Protein AF-A0A4V0HY13-F1 (afdb_monomer)

Sequence (149 aa):
MRQLTGQSCIHCKSRIPSDLDGLFCRACGSPVHNQCLKPNDVRAACKSCGASATDCQAYRQGARADAREQQHSLPPGFEPLPADDWDTVRGFKYIAYGLLLLSVGFVWVLNDPQVGAQRMVLSVVIGGAIGVGLICLGVWFMIGGFGSK

Foldseek 3Di:
DDAQAQAAAQQPRDGDHHPVQWAADPVPRGIHGPVLLDPPPQCSARPVPRHGSVSRVVVVVVVVVVVVVVVVPPPPPPDPDPPPPVVVVVVVVVVVVVVVVLVVVLVVQVPDPPCPPVNNVVCCVVSVVVVVVVVVVVVCCVVVVPPDD

Structure (mmCIF, N/CA/C/O backbone):
data_AF-A0A4V0HY13-F1
#
_entry.id   AF-A0A4V0HY13-F1
#
loop_
_atom_site.group_PDB
_atom_site.id
_atom_site.type_symbol
_atom_site.label_atom_id
_atom_site.label_alt_id
_atom_site.label_comp_id
_atom_site.label_asym_id
_atom_site.label_entity_id
_atom_site.label_seq_id
_atom_site.pdbx_PDB_ins_code
_atom_site.Cartn_x
_atom_site.Cartn_y
_atom_site.Cartn_z
_atom_site.occupancy
_atom_site.B_iso_or_equiv
_atom_site.auth_seq_id
_atom_site.auth_comp_id
_atom_site.auth_asym_id
_atom_site.auth_atom_id
_atom_site.pdbx_PDB_model_num
ATOM 1 N N . MET A 1 1 ? -4.183 -12.719 -24.393 1.00 60.75 1 MET A N 1
ATOM 2 C CA . MET A 1 1 ? -3.426 -12.009 -23.335 1.00 60.75 1 MET A CA 1
ATOM 3 C C . MET A 1 1 ? -3.271 -12.961 -22.157 1.00 60.75 1 MET A C 1
ATOM 5 O O . MET A 1 1 ? -4.241 -13.639 -21.844 1.00 60.75 1 MET A O 1
ATOM 9 N N . ARG A 1 2 ? -2.077 -13.113 -21.568 1.00 82.50 2 ARG A N 1
ATOM 10 C CA . ARG A 1 2 ? -1.890 -13.987 -20.392 1.00 82.50 2 ARG A CA 1
ATOM 11 C C . ARG A 1 2 ? -2.194 -13.194 -19.122 1.00 82.50 2 ARG A C 1
ATOM 13 O O . ARG A 1 2 ? -1.669 -12.097 -18.970 1.00 82.50 2 ARG A O 1
ATOM 20 N N . GLN A 1 3 ? -3.024 -13.745 -18.241 1.00 91.12 3 GLN A N 1
ATOM 21 C CA . GLN A 1 3 ? -3.361 -13.133 -16.956 1.00 91.12 3 GLN A CA 1
ATOM 22 C C . GLN A 1 3 ? -2.198 -13.303 -15.966 1.00 91.12 3 GLN A C 1
ATOM 24 O O . GLN A 1 3 ? -1.624 -14.393 -15.868 1.00 91.12 3 GLN A O 1
ATOM 29 N N . LEU A 1 4 ? -1.829 -12.225 -15.268 1.00 92.88 4 LEU A N 1
ATOM 30 C CA . LEU A 1 4 ? -0.729 -12.216 -14.298 1.00 92.88 4 LEU A CA 1
ATOM 31 C C . LEU A 1 4 ? -1.216 -12.630 -12.900 1.00 92.88 4 LEU A C 1
ATOM 33 O O . LEU A 1 4 ? -0.503 -13.309 -12.160 1.00 92.88 4 LEU A O 1
ATOM 37 N N . THR A 1 5 ? -2.451 -12.263 -12.566 1.00 94.38 5 THR A N 1
ATOM 38 C CA . THR A 1 5 ? -3.123 -12.627 -11.318 1.00 94.38 5 THR A CA 1
ATOM 39 C C . THR A 1 5 ? -3.118 -14.145 -11.110 1.00 94.38 5 THR A C 1
ATOM 41 O O . THR A 1 5 ? -3.500 -14.919 -11.987 1.00 94.38 5 THR A O 1
ATOM 44 N N . GLY A 1 6 ? -2.661 -14.582 -9.936 1.00 94.56 6 GLY A N 1
ATOM 45 C CA . GLY A 1 6 ? -2.575 -15.995 -9.559 1.00 94.56 6 GLY A CA 1
ATOM 46 C C . GLY A 1 6 ? -1.294 -16.714 -9.997 1.00 94.56 6 GLY A C 1
ATOM 47 O O . GLY A 1 6 ? -1.041 -17.817 -9.510 1.00 94.56 6 GLY A O 1
ATOM 48 N N . GLN A 1 7 ? -0.456 -16.099 -10.837 1.00 97.12 7 GLN A N 1
ATOM 49 C CA . GLN A 1 7 ? 0.852 -16.646 -11.213 1.00 97.12 7 GLN A CA 1
ATOM 50 C C . GLN A 1 7 ? 1.878 -16.486 -10.079 1.00 97.12 7 GLN A C 1
ATOM 52 O O . GLN A 1 7 ? 1.805 -15.544 -9.288 1.00 97.12 7 GLN A O 1
ATOM 57 N N . SER A 1 8 ? 2.864 -17.384 -10.002 1.00 97.69 8 SER A N 1
ATOM 58 C CA . SER A 1 8 ? 3.920 -17.331 -8.979 1.00 97.69 8 SER A CA 1
ATOM 59 C C . SER A 1 8 ? 5.148 -16.570 -9.465 1.00 97.69 8 SER A C 1
ATOM 61 O O . SER A 1 8 ? 5.748 -16.928 -10.475 1.00 97.69 8 SER A O 1
ATOM 63 N N . CYS A 1 9 ? 5.574 -15.561 -8.709 1.00 95.44 9 CYS A N 1
ATOM 64 C CA . CYS A 1 9 ? 6.765 -14.779 -9.018 1.00 95.44 9 CYS A CA 1
ATOM 65 C C . CYS A 1 9 ? 8.022 -15.656 -9.051 1.00 95.44 9 CYS A C 1
ATOM 67 O O . CYS A 1 9 ? 8.314 -16.395 -8.109 1.00 95.44 9 CYS A O 1
ATOM 69 N N . ILE A 1 10 ? 8.828 -15.538 -10.108 1.00 94.50 10 ILE A N 1
ATOM 70 C CA . ILE A 1 10 ? 10.029 -16.372 -10.267 1.00 94.50 10 ILE A CA 1
ATOM 71 C C . ILE A 1 10 ? 11.096 -16.108 -9.188 1.00 94.50 10 ILE A C 1
ATOM 73 O O . ILE A 1 10 ? 11.887 -17.004 -8.883 1.00 94.50 10 ILE A O 1
ATOM 77 N N . HIS A 1 11 ? 11.103 -14.914 -8.582 1.00 91.69 11 HIS A N 1
ATOM 78 C CA . HIS A 1 11 ? 12.101 -14.505 -7.590 1.00 91.69 11 HIS A CA 1
ATOM 79 C C . HIS A 1 11 ? 11.787 -15.001 -6.179 1.00 91.69 11 HIS A C 1
ATOM 81 O O . HIS A 1 11 ? 12.656 -15.636 -5.577 1.00 91.69 11 HIS A O 1
ATOM 87 N N . CYS A 1 12 ? 10.579 -14.723 -5.676 1.00 93.88 12 CYS A N 1
ATOM 88 C CA . CYS A 1 12 ? 10.159 -15.037 -4.305 1.00 93.88 12 CYS A CA 1
ATOM 89 C C . CYS A 1 12 ? 9.252 -16.272 -4.196 1.00 93.88 12 CYS A C 1
ATOM 91 O O . CYS A 1 12 ? 8.964 -16.706 -3.090 1.00 93.88 12 CYS A O 1
ATOM 93 N N . LYS A 1 13 ? 8.798 -16.835 -5.325 1.00 95.88 13 LYS A N 1
ATOM 94 C CA . LYS A 1 13 ? 7.879 -17.987 -5.420 1.00 95.88 13 LYS A CA 1
ATOM 95 C C . LYS A 1 13 ? 6.470 -17.770 -4.852 1.00 95.88 13 LYS A C 1
ATOM 97 O O . LYS A 1 13 ? 5.629 -18.652 -5.005 1.00 95.88 13 LYS A O 1
ATOM 102 N N . SER A 1 14 ? 6.171 -16.597 -4.300 1.00 97.31 14 SER A N 1
ATOM 103 C CA . SER A 1 14 ? 4.822 -16.222 -3.865 1.00 97.31 14 SER A CA 1
ATOM 104 C C . SER A 1 14 ? 3.907 -15.884 -5.045 1.00 97.31 14 SER A C 1
ATOM 106 O O . SER A 1 14 ? 4.369 -15.417 -6.092 1.00 97.31 14 SER A O 1
ATOM 108 N N . ARG A 1 15 ? 2.594 -16.082 -4.870 1.00 97.56 15 ARG A N 1
ATOM 109 C CA . ARG A 1 15 ? 1.579 -15.694 -5.863 1.00 97.56 15 ARG A CA 1
ATOM 110 C C . ARG A 1 15 ? 1.475 -14.174 -6.009 1.00 97.56 15 ARG A C 1
ATOM 112 O O . ARG A 1 15 ? 1.679 -13.427 -5.052 1.00 97.56 15 ARG A O 1
ATOM 119 N N . ILE A 1 16 ? 1.141 -13.727 -7.214 1.00 96.94 16 ILE A N 1
ATOM 120 C CA . ILE A 1 16 ? 0.847 -12.331 -7.535 1.00 96.94 16 ILE A CA 1
ATOM 121 C C . ILE A 1 16 ? -0.661 -12.105 -7.326 1.00 96.94 16 ILE A C 1
ATOM 123 O O . ILE A 1 16 ? -1.460 -12.735 -8.025 1.00 96.94 16 ILE A O 1
ATOM 127 N N . PRO A 1 17 ? -1.063 -11.267 -6.352 1.00 93.25 17 PRO A N 1
ATOM 128 C CA . PRO A 1 17 ? -2.470 -11.118 -5.982 1.00 93.25 17 PRO A CA 1
ATOM 129 C C . PRO A 1 17 ? -3.259 -10.244 -6.963 1.00 93.25 17 PRO A C 1
ATOM 131 O O . PRO A 1 17 ? -4.472 -10.401 -7.052 1.00 93.25 17 PRO A O 1
ATOM 134 N N . SER A 1 18 ? -2.592 -9.355 -7.705 1.00 93.19 18 SER A N 1
ATOM 135 C CA . SER A 1 18 ? -3.223 -8.484 -8.695 1.00 93.19 18 SER A CA 1
ATOM 136 C C . SER A 1 18 ? -2.291 -8.185 -9.870 1.00 93.19 18 SER A C 1
ATOM 138 O O . SER A 1 18 ? -1.066 -8.206 -9.729 1.00 93.19 18 SER A O 1
ATOM 140 N N . ASP A 1 19 ? -2.862 -7.841 -11.025 1.00 88.12 19 ASP A N 1
ATOM 141 C CA . ASP A 1 19 ? -2.087 -7.428 -12.203 1.00 88.12 19 ASP A CA 1
ATOM 142 C C . ASP A 1 19 ? -1.304 -6.116 -11.9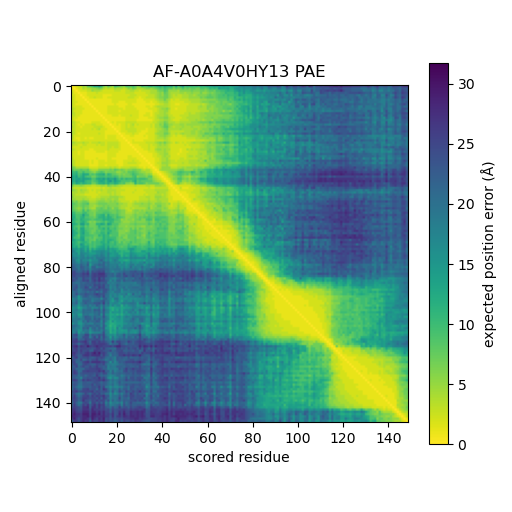68 1.00 88.12 19 ASP A C 1
ATOM 144 O O . ASP A 1 19 ? -0.335 -5.840 -12.671 1.00 88.12 19 ASP A O 1
ATOM 148 N N . LEU A 1 20 ? -1.676 -5.331 -10.946 1.00 87.56 20 LEU A N 1
ATOM 149 C CA . LEU A 1 20 ? -0.972 -4.110 -10.546 1.00 87.56 20 LEU A CA 1
ATOM 150 C C . LEU A 1 20 ? 0.307 -4.398 -9.753 1.00 87.56 20 LEU A C 1
ATOM 152 O O . LEU A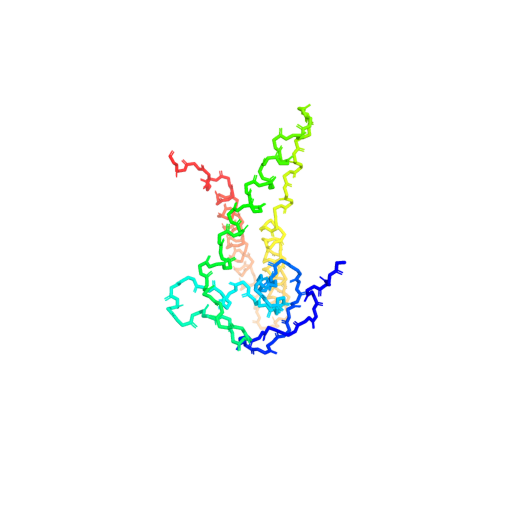 1 20 ? 1.206 -3.559 -9.735 1.00 87.56 20 LEU A O 1
ATOM 156 N N . ASP A 1 21 ? 0.415 -5.567 -9.116 1.00 90.38 21 ASP A N 1
ATOM 157 C CA . ASP A 1 21 ? 1.512 -5.914 -8.202 1.00 90.38 21 ASP A CA 1
ATOM 158 C C . ASP A 1 21 ? 2.702 -6.598 -8.883 1.00 90.38 21 ASP A C 1
ATOM 160 O O . ASP A 1 21 ? 3.744 -6.829 -8.253 1.00 90.38 21 ASP A O 1
ATOM 164 N N . GLY A 1 22 ? 2.597 -6.908 -10.173 1.00 91.25 22 GLY A N 1
ATOM 165 C CA . GLY A 1 22 ? 3.675 -7.544 -10.915 1.00 91.25 22 GLY A CA 1
ATOM 166 C C . GLY A 1 22 ? 3.691 -7.224 -12.402 1.00 91.25 22 GLY A C 1
ATOM 167 O O . GLY A 1 22 ? 2.939 -6.401 -12.910 1.00 91.25 22 GLY A O 1
ATOM 168 N N . LEU A 1 23 ? 4.589 -7.904 -13.105 1.00 91.38 23 LEU A N 1
ATOM 169 C CA . LEU A 1 23 ? 4.768 -7.821 -14.548 1.00 91.38 23 LEU A CA 1
ATOM 170 C C . LEU A 1 23 ? 5.387 -9.110 -15.092 1.00 91.38 23 LEU A C 1
ATOM 172 O O . LEU A 1 23 ? 6.008 -9.879 -14.358 1.00 91.38 23 LEU A O 1
ATOM 176 N N . PHE A 1 24 ? 5.254 -9.334 -16.396 1.00 92.19 24 PHE A N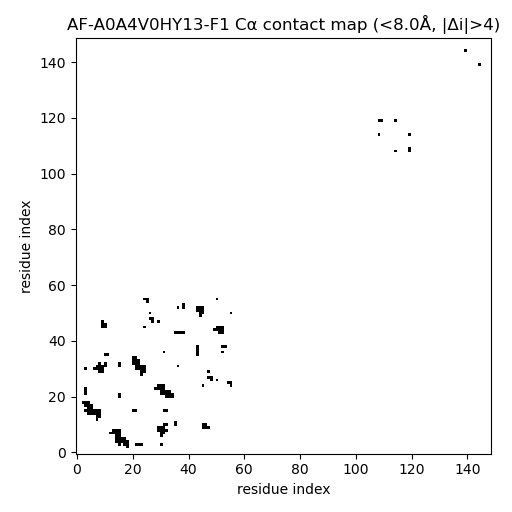 1
ATOM 177 C CA . PHE A 1 24 ? 5.987 -10.391 -17.085 1.00 92.19 24 PHE A CA 1
ATOM 178 C C . PHE A 1 24 ? 7.356 -9.876 -17.548 1.00 92.19 24 PHE A C 1
ATOM 180 O O . PHE A 1 24 ? 7.466 -8.790 -18.119 1.00 92.19 24 PHE A O 1
ATOM 187 N N . CYS A 1 25 ? 8.408 -10.665 -17.329 1.00 88.94 25 CYS A N 1
ATOM 188 C CA . CYS A 1 25 ? 9.722 -10.436 -17.917 1.00 88.94 25 CYS A CA 1
ATOM 189 C C . CYS A 1 25 ? 9.593 -10.401 -19.442 1.00 88.94 25 CYS A C 1
ATOM 191 O O . CYS A 1 25 ? 8.956 -11.267 -20.032 1.00 88.94 25 CYS A O 1
ATOM 193 N N . ARG A 1 26 ? 10.213 -9.423 -20.096 1.00 82.75 26 ARG A N 1
ATOM 194 C CA . ARG A 1 26 ? 10.039 -9.211 -21.541 1.00 82.75 26 ARG A CA 1
ATOM 195 C C . ARG A 1 26 ? 10.789 -10.222 -22.393 1.00 82.75 26 ARG A C 1
ATOM 197 O O . ARG A 1 26 ? 10.318 -10.583 -23.460 1.00 82.75 26 ARG A O 1
ATOM 204 N N . ALA A 1 27 ? 11.929 -10.690 -21.893 1.00 87.38 27 ALA A N 1
ATOM 205 C CA . ALA A 1 27 ? 12.761 -11.648 -22.603 1.00 87.38 27 ALA A CA 1
ATOM 206 C C . ALA A 1 27 ? 12.144 -13.056 -22.627 1.00 87.38 27 ALA A C 1
ATOM 208 O O . ALA A 1 27 ? 12.261 -13.755 -23.624 1.00 87.38 27 ALA A O 1
ATOM 209 N N . CYS A 1 28 ? 11.474 -13.477 -21.547 1.00 90.75 28 CYS A N 1
ATOM 210 C CA . CYS A 1 28 ? 10.975 -14.854 -21.421 1.00 90.75 28 CYS A CA 1
ATOM 211 C C . CYS A 1 28 ? 9.503 -14.994 -21.020 1.00 90.75 28 CYS A C 1
ATOM 213 O O . CYS A 1 28 ? 9.006 -16.109 -20.888 1.00 90.75 28 CYS A O 1
ATOM 215 N N . GLY A 1 29 ? 8.800 -13.896 -20.754 1.00 91.38 29 GLY A N 1
ATOM 216 C CA . GLY A 1 29 ? 7.405 -13.919 -20.315 1.00 91.38 29 GLY A CA 1
ATOM 217 C C . GLY A 1 29 ? 7.187 -14.462 -18.899 1.00 91.38 29 GLY A C 1
ATOM 218 O O . GLY A 1 29 ? 6.061 -14.817 -18.569 1.00 91.38 29 GLY A O 1
ATOM 219 N N . SER A 1 30 ? 8.227 -14.570 -18.062 1.00 94.50 30 SER A N 1
ATOM 220 C CA . SER A 1 30 ? 8.087 -15.090 -16.690 1.00 94.50 30 SER A CA 1
ATOM 221 C C . SER A 1 30 ? 7.516 -14.033 -15.729 1.00 94.50 30 SER A C 1
ATOM 223 O O . SER A 1 30 ? 7.982 -12.897 -15.758 1.00 94.50 30 SER A O 1
ATOM 225 N N . PRO A 1 31 ? 6.552 -14.368 -14.856 1.00 94.56 31 PRO A N 1
ATOM 226 C CA . PRO A 1 31 ? 5.921 -13.427 -13.922 1.00 94.56 31 PRO A CA 1
ATOM 227 C C . PRO A 1 31 ? 6.861 -13.010 -12.773 1.00 94.56 31 PRO A C 1
ATOM 229 O O . PRO A 1 31 ? 7.571 -13.839 -12.194 1.00 94.56 31 PRO A O 1
ATOM 232 N N . VAL A 1 32 ? 6.853 -11.722 -12.412 1.00 93.19 32 VAL A N 1
ATOM 233 C CA . VAL A 1 32 ? 7.703 -11.117 -11.369 1.00 93.19 32 VAL A CA 1
ATOM 234 C C . VAL A 1 32 ? 6.927 -10.046 -10.596 1.00 93.19 32 VAL A C 1
ATOM 236 O O . VAL A 1 32 ? 6.235 -9.236 -11.204 1.00 93.19 32 VAL A O 1
ATOM 239 N N . HIS A 1 33 ? 7.061 -9.985 -9.265 1.00 93.50 33 HIS A N 1
ATOM 240 C CA . HIS A 1 33 ? 6.516 -8.866 -8.480 1.00 93.50 33 HIS A CA 1
ATOM 241 C C . HIS A 1 33 ? 7.275 -7.568 -8.744 1.00 93.50 33 HIS A C 1
ATOM 243 O O . HIS A 1 33 ? 8.503 -7.548 -8.834 1.00 93.50 33 HIS A O 1
ATOM 249 N N . ASN A 1 34 ? 6.555 -6.452 -8.699 1.00 88.75 34 ASN A N 1
ATOM 250 C CA . ASN A 1 34 ? 7.118 -5.108 -8.792 1.00 88.75 34 ASN A CA 1
ATOM 251 C C . ASN A 1 34 ? 8.192 -4.846 -7.730 1.00 88.75 34 ASN A C 1
ATOM 253 O O . ASN A 1 34 ? 9.196 -4.196 -8.012 1.00 88.75 34 ASN A O 1
ATOM 257 N N . GLN A 1 35 ? 7.981 -5.370 -6.521 1.00 89.19 35 GLN A N 1
ATOM 258 C CA . GLN A 1 35 ? 8.897 -5.224 -5.390 1.00 89.19 35 GLN A CA 1
ATOM 259 C C . GLN A 1 35 ? 10.148 -6.100 -5.511 1.00 89.19 35 GLN A C 1
ATOM 261 O O . GLN A 1 35 ? 11.180 -5.761 -4.938 1.00 89.19 35 GLN A O 1
ATOM 266 N N . CYS A 1 36 ? 10.070 -7.209 -6.253 1.00 87.69 36 CYS A N 1
ATOM 267 C CA . CYS A 1 36 ? 11.225 -8.063 -6.532 1.00 87.69 36 CYS A CA 1
ATOM 268 C C . CYS A 1 36 ? 12.132 -7.474 -7.624 1.00 87.69 36 CYS A C 1
ATOM 270 O O . CYS A 1 36 ? 13.273 -7.899 -7.749 1.00 87.69 36 CYS A O 1
ATOM 272 N N . LEU A 1 37 ? 11.642 -6.493 -8.389 1.00 81.50 37 LEU A N 1
ATOM 273 C CA . LEU A 1 37 ? 12.360 -5.820 -9.473 1.00 81.50 37 LEU A CA 1
ATOM 274 C C . LEU A 1 37 ? 12.921 -4.451 -9.028 1.00 81.50 37 LEU A C 1
ATOM 276 O O . LEU A 1 37 ? 12.760 -3.444 -9.726 1.00 81.50 37 LEU A O 1
ATOM 280 N N . LYS A 1 38 ? 13.513 -4.371 -7.829 1.00 77.44 38 LYS A N 1
ATOM 281 C CA . LYS A 1 38 ? 14.104 -3.118 -7.331 1.00 77.44 38 LYS A CA 1
ATOM 282 C C . LYS A 1 38 ? 15.427 -2.823 -8.065 1.00 77.44 38 LYS A C 1
ATOM 284 O O . LYS A 1 38 ? 16.292 -3.692 -8.087 1.00 77.44 38 LYS A O 1
ATOM 289 N N . PRO A 1 39 ? 15.613 -1.606 -8.616 1.00 63.81 39 PRO A N 1
ATOM 290 C CA . PRO A 1 39 ? 16.793 -1.241 -9.414 1.00 63.81 39 PRO A CA 1
ATOM 291 C C . PRO A 1 39 ? 18.117 -1.285 -8.646 1.00 63.81 39 PRO A C 1
ATOM 293 O O . PRO A 1 39 ? 19.162 -1.466 -9.256 1.00 63.81 39 PRO A O 1
ATOM 296 N N . ASN A 1 40 ? 18.081 -1.131 -7.321 1.00 67.12 40 ASN A N 1
ATOM 297 C CA . ASN A 1 40 ? 19.299 -1.074 -6.511 1.00 67.12 40 ASN A CA 1
ATOM 298 C C . ASN A 1 40 ? 19.911 -2.447 -6.216 1.00 67.12 40 ASN A C 1
ATOM 300 O O . ASN A 1 40 ? 20.971 -2.513 -5.599 1.00 67.12 40 ASN A O 1
ATOM 304 N N . ASP A 1 41 ? 19.265 -3.537 -6.629 1.00 72.69 41 ASP A N 1
ATOM 305 C CA . ASP A 1 41 ? 19.854 -4.860 -6.501 1.00 72.69 41 ASP A CA 1
ATOM 306 C C . ASP A 1 41 ? 20.560 -5.215 -7.814 1.00 72.69 41 ASP A C 1
ATOM 308 O O . ASP A 1 41 ? 19.931 -5.576 -8.808 1.00 72.69 41 ASP A O 1
ATOM 312 N N . VAL A 1 42 ? 21.891 -5.104 -7.822 1.00 59.94 42 VAL A N 1
ATOM 313 C CA . VAL A 1 42 ? 22.759 -5.421 -8.976 1.00 59.94 42 VAL A CA 1
ATOM 314 C C . VAL A 1 42 ? 22.577 -6.882 -9.431 1.00 59.94 42 VAL A C 1
ATOM 316 O O . VAL A 1 42 ? 22.942 -7.251 -10.544 1.00 59.94 42 VAL A O 1
ATOM 319 N N . ARG A 1 43 ? 21.950 -7.726 -8.598 1.00 65.50 43 ARG A N 1
ATOM 320 C CA . ARG A 1 43 ? 21.595 -9.117 -8.909 1.00 65.50 43 ARG A CA 1
ATOM 321 C C . ARG A 1 43 ? 20.167 -9.304 -9.426 1.00 65.50 43 ARG A C 1
ATOM 323 O O . ARG A 1 43 ? 19.736 -10.446 -9.581 1.00 65.50 43 ARG A O 1
ATOM 330 N N . ALA A 1 44 ? 19.425 -8.239 -9.724 1.00 71.69 44 ALA A N 1
ATOM 331 C CA . ALA A 1 44 ? 18.049 -8.310 -10.225 1.00 71.69 44 ALA A CA 1
ATOM 332 C C . ALA A 1 44 ? 17.948 -8.767 -11.700 1.00 71.69 44 ALA A C 1
ATOM 334 O O . ALA A 1 44 ? 17.135 -8.261 -12.469 1.00 71.69 44 ALA A O 1
ATOM 335 N N . ALA A 1 45 ? 18.757 -9.742 -12.115 1.00 84.12 45 ALA A N 1
ATOM 336 C CA . ALA A 1 45 ? 18.570 -10.432 -13.382 1.00 84.12 45 ALA A CA 1
ATOM 337 C C . ALA A 1 45 ? 17.403 -11.426 -13.275 1.00 84.12 45 ALA A C 1
ATOM 339 O O . ALA A 1 45 ? 17.175 -12.040 -12.227 1.00 84.12 45 ALA A O 1
ATOM 340 N N . CYS A 1 46 ? 16.660 -11.619 -14.362 1.00 87.00 46 CYS A N 1
ATOM 341 C CA . CYS A 1 46 ? 15.581 -12.596 -14.398 1.00 87.00 46 CYS A CA 1
ATOM 342 C C . CYS A 1 46 ? 16.134 -14.005 -14.131 1.00 87.00 46 CYS A C 1
ATOM 344 O O . CYS A 1 46 ? 16.932 -14.514 -14.911 1.00 87.00 46 CYS A O 1
ATOM 346 N N . LYS A 1 47 ? 15.655 -14.687 -13.082 1.00 88.38 47 LYS A N 1
ATOM 347 C CA . LYS A 1 47 ? 16.104 -16.058 -12.754 1.00 88.38 47 LYS A CA 1
ATOM 348 C C . LYS A 1 47 ? 15.779 -17.109 -13.826 1.00 88.38 47 LYS A C 1
ATOM 350 O O . LYS A 1 47 ? 16.309 -18.208 -13.760 1.00 88.38 47 LYS A O 1
ATOM 355 N N . SER A 1 48 ? 14.877 -16.796 -14.756 1.00 91.56 48 SER A N 1
ATOM 356 C CA . SER A 1 48 ? 14.464 -17.709 -15.829 1.00 91.56 48 SER A CA 1
ATOM 357 C C . SER A 1 48 ? 15.365 -17.591 -17.062 1.00 91.56 48 SER A C 1
ATOM 359 O O . SER A 1 48 ? 15.799 -18.599 -17.605 1.00 91.56 48 SER A O 1
ATOM 361 N N . CYS A 1 49 ? 15.682 -16.362 -17.489 1.00 89.44 49 CYS A N 1
ATOM 362 C CA . CYS A 1 49 ? 16.384 -16.111 -18.754 1.00 89.44 49 CYS A CA 1
ATOM 363 C C . CYS A 1 49 ? 17.670 -15.282 -18.638 1.00 89.44 49 CYS A C 1
ATOM 365 O O . CYS A 1 49 ? 18.291 -14.993 -19.652 1.00 89.44 49 CYS A O 1
ATOM 367 N N . GLY A 1 50 ? 18.040 -14.832 -17.438 1.00 89.56 50 GLY A N 1
ATOM 368 C CA . GLY A 1 50 ? 19.251 -14.044 -17.190 1.00 89.56 50 GLY A CA 1
ATOM 369 C C . GLY A 1 50 ? 19.206 -12.584 -17.655 1.00 89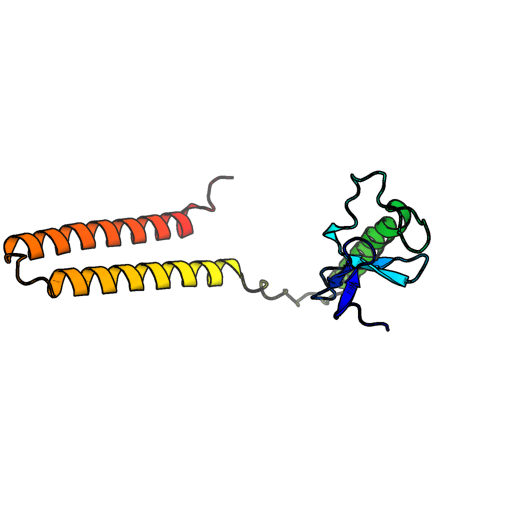.56 50 GLY A C 1
ATOM 370 O O . GLY A 1 50 ? 20.176 -11.865 -17.442 1.00 89.56 50 GLY A O 1
ATOM 371 N N . ALA A 1 51 ? 18.102 -12.121 -18.255 1.00 87.88 51 ALA A N 1
ATOM 372 C CA . ALA A 1 51 ? 17.977 -10.739 -18.726 1.00 87.88 51 ALA A CA 1
ATOM 373 C C . ALA A 1 51 ? 18.106 -9.733 -17.572 1.00 87.88 51 ALA A C 1
ATOM 375 O O . ALA A 1 51 ? 17.611 -9.984 -16.468 1.00 87.88 51 ALA A O 1
ATOM 376 N N . SER A 1 52 ? 18.746 -8.596 -17.836 1.00 84.25 52 SER A N 1
ATOM 377 C CA . SER A 1 52 ? 19.023 -7.576 -16.827 1.00 84.25 52 SER A CA 1
ATOM 378 C C . SER A 1 52 ? 17.751 -6.851 -16.358 1.00 84.25 52 SER A C 1
ATOM 380 O O . SER A 1 52 ? 16.743 -6.776 -17.072 1.00 84.25 52 SER A O 1
ATOM 382 N N . ALA A 1 53 ? 17.786 -6.279 -15.149 1.00 76.44 53 ALA A N 1
ATOM 383 C CA . ALA A 1 53 ? 16.687 -5.454 -14.639 1.00 76.44 53 ALA A CA 1
ATOM 384 C C . ALA A 1 53 ? 16.423 -4.224 -15.521 1.00 76.44 53 ALA A C 1
ATOM 386 O O . ALA A 1 53 ? 15.270 -3.815 -15.678 1.00 76.44 53 ALA A O 1
ATOM 387 N N . THR A 1 54 ? 17.475 -3.649 -16.109 1.00 77.94 54 THR A N 1
ATOM 388 C CA . THR A 1 54 ? 17.410 -2.454 -16.959 1.00 77.94 54 THR A CA 1
ATOM 389 C C . THR A 1 54 ? 16.586 -2.698 -18.219 1.00 77.94 54 THR A C 1
ATOM 391 O O . THR A 1 54 ? 15.705 -1.892 -18.530 1.00 77.94 54 THR A O 1
ATOM 394 N N . ASP A 1 55 ? 16.748 -3.859 -18.861 1.00 75.62 55 ASP A N 1
ATOM 395 C CA . ASP A 1 55 ? 15.970 -4.232 -20.055 1.00 75.62 55 ASP A CA 1
ATOM 396 C C . ASP A 1 55 ? 14.476 -4.392 -19.734 1.00 75.62 55 ASP A C 1
ATOM 398 O O . ASP A 1 55 ? 13.596 -4.112 -20.553 1.00 75.62 55 ASP A O 1
ATOM 402 N N . CYS A 1 56 ? 14.165 -4.809 -18.504 1.00 68.06 56 CYS A N 1
ATOM 403 C CA . CYS A 1 56 ? 12.790 -4.918 -18.025 1.00 68.06 56 CYS A CA 1
ATOM 404 C C . CYS A 1 56 ? 12.195 -3.558 -17.605 1.00 68.06 56 CYS A C 1
ATOM 406 O O . CYS A 1 56 ? 10.976 -3.385 -17.675 1.00 68.06 56 CYS A O 1
ATOM 408 N N . GLN A 1 57 ? 13.014 -2.586 -17.186 1.00 70.81 57 GLN A N 1
ATOM 409 C CA . GLN A 1 57 ? 12.559 -1.275 -16.703 1.00 70.81 57 GLN A CA 1
ATOM 410 C C . GLN A 1 57 ? 12.283 -0.252 -17.806 1.00 70.81 57 GLN A C 1
ATOM 412 O O . GLN A 1 57 ? 11.332 0.518 -17.657 1.00 70.81 57 GLN A O 1
ATOM 417 N N . ALA A 1 58 ? 13.038 -0.258 -18.909 1.00 70.00 58 ALA A N 1
ATOM 418 C CA . ALA A 1 58 ? 12.855 0.695 -20.013 1.00 70.00 58 ALA A CA 1
ATOM 419 C C . ALA A 1 58 ? 11.404 0.724 -20.536 1.00 70.00 58 ALA A C 1
ATOM 421 O O . ALA A 1 58 ? 10.869 1.768 -20.899 1.00 70.00 58 ALA A O 1
ATOM 422 N N . TYR A 1 59 ? 10.698 -0.404 -20.462 1.00 67.56 59 TYR A N 1
ATOM 423 C CA . TYR A 1 59 ? 9.295 -0.450 -20.855 1.00 67.56 59 TYR A CA 1
ATOM 424 C C . TYR A 1 59 ? 8.317 0.179 -19.878 1.00 67.56 59 TYR A C 1
ATOM 426 O O . TYR A 1 59 ? 7.284 0.680 -20.302 1.00 67.56 59 TYR A O 1
ATOM 434 N N . ARG A 1 60 ? 8.602 0.173 -18.573 1.00 67.94 60 ARG A N 1
ATOM 435 C CA . ARG A 1 60 ? 7.736 0.886 -17.624 1.00 67.94 60 ARG A CA 1
ATOM 436 C C . ARG A 1 60 ? 7.699 2.370 -17.939 1.00 67.94 60 ARG A C 1
ATOM 438 O O . ARG A 1 60 ? 6.678 3.000 -17.699 1.00 67.94 60 ARG A O 1
ATOM 445 N N . GLN A 1 61 ? 8.804 2.915 -18.437 1.00 71.50 61 GLN A N 1
ATOM 446 C CA . GLN A 1 61 ? 8.856 4.304 -18.869 1.00 71.50 61 GLN A CA 1
ATOM 447 C C . GLN A 1 61 ? 8.037 4.499 -20.149 1.00 71.50 61 GLN A C 1
ATOM 449 O O . GLN A 1 61 ? 7.212 5.404 -20.169 1.00 71.50 61 GLN A O 1
ATOM 454 N N . GLY A 1 62 ? 8.164 3.597 -21.131 1.00 75.06 62 GLY A N 1
ATOM 455 C CA . GLY A 1 62 ? 7.347 3.602 -22.354 1.00 75.06 62 GLY A CA 1
ATOM 456 C C . GLY A 1 62 ? 5.844 3.479 -22.084 1.00 75.06 62 GLY A C 1
ATOM 457 O O . GLY A 1 62 ? 5.097 4.393 -22.385 1.00 75.06 62 GLY A O 1
ATOM 458 N N . ALA A 1 63 ? 5.402 2.437 -21.379 1.00 72.25 63 ALA A N 1
ATOM 459 C CA . ALA A 1 63 ? 3.985 2.234 -21.063 1.00 72.25 63 ALA A CA 1
ATOM 460 C C . ALA A 1 63 ? 3.383 3.368 -20.209 1.00 72.25 63 ALA A C 1
ATOM 462 O O . ALA A 1 63 ? 2.188 3.639 -20.286 1.00 72.25 63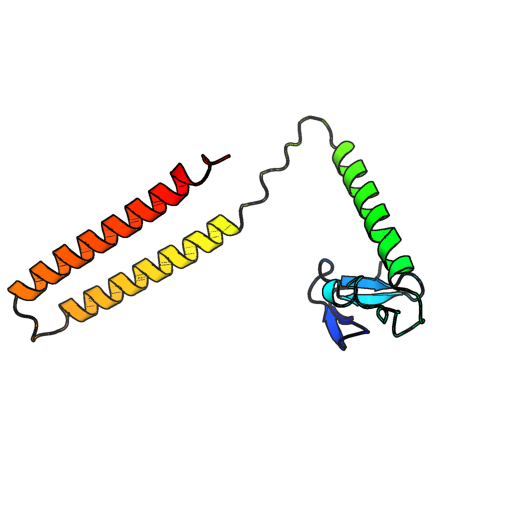 ALA A O 1
ATOM 463 N N . ARG A 1 64 ? 4.195 4.048 -19.383 1.00 74.94 64 ARG A N 1
ATOM 464 C CA . ARG A 1 64 ? 3.762 5.258 -18.663 1.00 74.94 64 ARG A CA 1
ATOM 465 C C . ARG A 1 64 ? 3.698 6.484 -19.569 1.00 74.94 64 ARG A C 1
ATOM 467 O O . ARG A 1 64 ? 2.854 7.338 -19.321 1.00 74.94 64 ARG A O 1
ATOM 474 N N . ALA A 1 65 ? 4.579 6.595 -20.560 1.00 75.62 65 ALA A N 1
ATOM 475 C CA . ALA A 1 65 ? 4.497 7.634 -21.579 1.00 75.62 65 ALA A CA 1
ATOM 476 C C . ALA A 1 65 ? 3.237 7.435 -22.435 1.00 75.62 65 ALA A C 1
ATOM 478 O O . ALA A 1 65 ? 2.444 8.363 -22.538 1.00 75.62 65 ALA A O 1
ATOM 479 N N . ASP A 1 66 ? 2.972 6.205 -22.880 1.00 76.62 66 ASP A N 1
ATOM 480 C CA . ASP A 1 66 ? 1.768 5.846 -23.638 1.00 76.62 66 ASP A CA 1
ATOM 481 C C . ASP A 1 66 ? 0.491 6.104 -22.820 1.00 76.62 66 ASP A C 1
ATOM 483 O O . ASP A 1 66 ? -0.478 6.668 -23.322 1.00 76.62 66 ASP A O 1
ATOM 487 N N . ALA A 1 67 ? 0.489 5.758 -21.525 1.00 74.88 67 ALA A N 1
ATOM 488 C CA . ALA A 1 67 ? -0.641 6.042 -20.637 1.00 74.88 67 ALA A CA 1
ATOM 489 C C . ALA A 1 67 ? -0.865 7.552 -20.429 1.00 74.88 67 ALA A C 1
ATOM 491 O O . ALA A 1 67 ? -2.007 7.994 -20.320 1.00 74.88 67 ALA A O 1
ATOM 492 N N . ARG A 1 68 ? 0.206 8.358 -20.390 1.00 77.00 68 ARG A N 1
ATOM 493 C CA . ARG A 1 68 ? 0.104 9.827 -20.332 1.00 77.00 68 ARG A CA 1
ATOM 494 C C . ARG A 1 68 ? -0.432 10.404 -21.637 1.00 77.00 68 ARG A C 1
ATOM 496 O O . ARG A 1 68 ? -1.237 11.327 -21.601 1.00 77.00 68 ARG A O 1
ATOM 503 N N . GLU A 1 69 ? -0.019 9.855 -22.770 1.00 80.25 69 GLU A N 1
ATOM 504 C CA . GLU A 1 69 ? -0.515 10.261 -24.084 1.00 80.25 69 GLU A CA 1
ATOM 505 C C . GLU A 1 69 ? -1.999 9.895 -24.263 1.00 80.25 69 GLU A C 1
ATOM 507 O O . GLU A 1 69 ? -2.794 10.699 -24.754 1.00 80.25 69 GLU A O 1
ATOM 512 N N . GLN A 1 70 ? -2.423 8.741 -23.739 1.00 75.94 70 GLN A N 1
ATOM 513 C CA . GLN A 1 70 ? -3.840 8.378 -23.642 1.00 75.94 70 GLN A CA 1
ATOM 514 C C . GLN A 1 70 ? -4.634 9.313 -22.724 1.00 75.94 70 GLN A C 1
ATOM 516 O O . GLN A 1 70 ? -5.761 9.676 -23.046 1.00 75.94 70 GLN A O 1
ATOM 521 N N . GLN A 1 71 ? -4.059 9.754 -21.603 1.00 69.25 71 GLN A N 1
ATOM 522 C CA . GLN A 1 71 ? -4.708 10.764 -20.762 1.00 69.25 71 GLN A CA 1
ATOM 523 C C . GLN A 1 71 ? -4.842 12.110 -21.479 1.00 69.25 71 GLN A C 1
ATOM 525 O O . GLN A 1 71 ? -5.822 12.816 -21.264 1.00 69.25 71 GLN A O 1
ATOM 530 N N . HIS A 1 72 ? -3.892 12.465 -22.345 1.00 71.38 72 HIS A N 1
ATOM 531 C CA . HIS A 1 72 ? -3.936 13.728 -23.078 1.00 71.38 72 HIS A CA 1
ATOM 532 C C . HIS A 1 72 ? -4.899 13.715 -24.274 1.00 71.38 72 HIS A C 1
ATOM 534 O O . HIS A 1 72 ? -5.305 14.772 -24.744 1.00 71.38 72 HIS A O 1
ATOM 540 N N . SER A 1 73 ? -5.297 12.531 -24.742 1.00 77.00 73 SER A N 1
ATOM 541 C CA . SER A 1 73 ? -6.285 12.358 -25.815 1.00 77.00 73 SER A CA 1
ATOM 542 C C . SER A 1 73 ? -7.729 12.249 -25.312 1.00 77.00 73 SER A C 1
ATOM 544 O O . SER A 1 73 ? -8.647 12.072 -26.116 1.00 77.00 73 SER A O 1
ATOM 546 N N . LEU A 1 74 ? -7.965 12.398 -24.003 1.00 73.31 74 LEU A N 1
ATOM 547 C CA . LEU A 1 74 ? -9.319 12.512 -23.468 1.00 73.31 74 LEU A CA 1
ATOM 548 C C . LEU A 1 74 ? -9.946 13.849 -23.907 1.00 73.31 74 LEU A C 1
ATOM 550 O O . LEU A 1 74 ? -9.289 14.890 -23.839 1.00 73.31 74 LEU A O 1
ATOM 554 N N . PRO A 1 75 ? -11.211 13.846 -24.361 1.00 79.12 75 PRO A N 1
ATOM 555 C CA . PRO A 1 75 ? -11.888 15.063 -24.782 1.00 79.12 75 PRO A CA 1
ATOM 556 C C . PRO A 1 75 ? -11.949 16.085 -23.631 1.00 79.12 75 PRO A C 1
ATOM 558 O O . PRO A 1 75 ? -12.177 15.702 -22.477 1.00 79.12 75 PRO A O 1
ATOM 561 N N . PRO A 1 76 ? -11.771 17.388 -23.920 1.00 77.25 76 PRO A N 1
ATOM 562 C CA . PRO A 1 76 ? -11.881 18.436 -22.912 1.00 77.25 76 PRO A CA 1
ATOM 563 C C . PRO A 1 76 ? -13.288 18.408 -22.299 1.00 77.25 76 PRO A C 1
ATOM 565 O O . PRO A 1 76 ? -14.280 18.521 -23.016 1.00 77.25 76 PRO A O 1
ATOM 568 N N . GLY A 1 77 ? -13.373 18.214 -20.980 1.00 79.38 77 GLY A N 1
ATOM 569 C CA . GLY A 1 77 ? -14.639 18.108 -20.240 1.00 79.38 77 GLY A CA 1
ATOM 570 C C . GLY A 1 77 ? -14.824 16.804 -19.461 1.00 79.38 77 GLY A C 1
ATOM 571 O O . GLY A 1 77 ? -15.754 16.707 -18.666 1.00 79.38 77 GLY A O 1
ATOM 572 N N . PHE A 1 78 ? -13.940 15.819 -19.632 1.00 74.25 78 PHE A N 1
ATOM 573 C CA . PHE A 1 78 ? -13.883 14.668 -18.732 1.00 74.25 78 PHE A CA 1
ATOM 574 C C . PHE A 1 78 ? -12.952 14.993 -17.559 1.00 74.25 78 PHE A C 1
ATOM 576 O O . PHE A 1 78 ? -11.768 14.657 -17.574 1.00 74.25 78 PHE A O 1
ATOM 583 N N . GLU A 1 79 ? -13.465 15.701 -16.553 1.00 74.81 79 GLU A N 1
ATOM 584 C CA . GLU A 1 79 ? -12.760 15.785 -15.275 1.00 74.81 79 GLU A CA 1
ATOM 585 C C . GLU A 1 79 ? -12.781 14.387 -14.645 1.00 74.81 79 GLU A C 1
ATOM 587 O O . GLU A 1 79 ? -13.865 13.832 -14.429 1.00 74.81 79 GLU A O 1
ATOM 592 N N . PRO A 1 80 ? -11.618 13.759 -14.389 1.00 68.62 80 PRO A N 1
ATOM 593 C CA . PRO A 1 80 ? -11.602 12.538 -13.610 1.00 68.62 80 PRO A CA 1
ATOM 594 C C . PRO A 1 80 ? -12.223 12.874 -12.256 1.00 68.62 80 PRO A C 1
ATOM 596 O O . PRO A 1 80 ? -11.691 13.709 -11.523 1.00 68.62 80 PRO A O 1
ATOM 599 N N . LEU A 1 81 ? -13.362 12.241 -11.951 1.00 69.25 81 LEU A N 1
ATOM 600 C CA . LEU A 1 81 ? -13.932 12.247 -10.607 1.00 69.25 81 LEU A CA 1
ATOM 601 C C . LEU A 1 81 ? -12.774 11.993 -9.633 1.00 69.25 81 LEU A C 1
ATOM 603 O O . LEU A 1 81 ? -12.012 11.047 -9.876 1.00 69.25 81 LEU A O 1
ATOM 607 N N . PRO A 1 82 ? -12.579 12.856 -8.616 1.00 70.31 82 PRO A N 1
ATOM 608 C CA . PRO A 1 82 ? -11.476 12.715 -7.680 1.00 70.31 82 PRO A CA 1
ATOM 609 C C . PRO A 1 82 ? -11.517 11.284 -7.174 1.00 70.31 82 PRO A C 1
ATOM 611 O O . PRO A 1 82 ? -12.534 10.857 -6.636 1.00 70.31 82 PRO A O 1
ATOM 614 N N . ALA A 1 83 ? -10.465 10.522 -7.485 1.00 63.03 83 ALA A N 1
ATOM 615 C CA . ALA A 1 83 ? -10.392 9.115 -7.141 1.00 63.03 83 ALA A CA 1
ATOM 616 C C . ALA A 1 83 ? -10.660 9.022 -5.643 1.00 63.03 83 ALA A C 1
ATOM 618 O O . ALA A 1 83 ? -9.858 9.550 -4.873 1.00 63.03 83 ALA A O 1
ATOM 619 N N . ASP A 1 84 ? -11.824 8.457 -5.297 1.00 57.28 84 ASP A N 1
ATOM 620 C CA . ASP A 1 84 ? -12.384 8.436 -3.952 1.00 57.28 84 ASP A CA 1
ATOM 621 C C . ASP A 1 84 ? -11.267 8.280 -2.934 1.00 57.28 84 ASP A C 1
ATOM 623 O O . ASP A 1 84 ? -10.504 7.311 -2.965 1.00 57.28 84 ASP A O 1
ATOM 627 N N . ASP A 1 85 ? -11.131 9.300 -2.099 1.00 61.75 85 ASP A N 1
ATOM 628 C CA . ASP A 1 85 ? -10.030 9.478 -1.178 1.00 61.75 85 ASP A CA 1
ATOM 629 C C . ASP A 1 85 ? -10.094 8.369 -0.120 1.00 61.75 85 ASP A C 1
ATOM 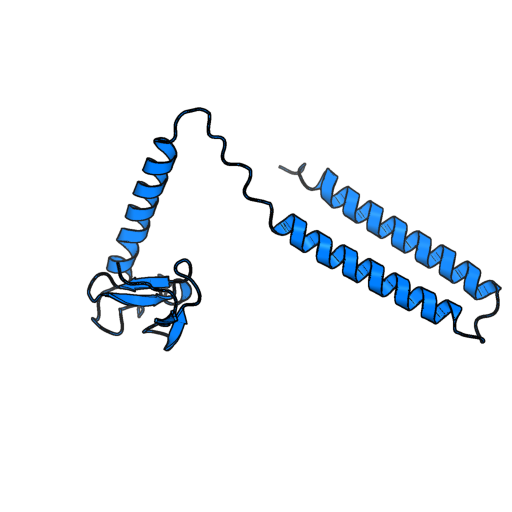631 O O . ASP A 1 85 ? -10.770 8.468 0.907 1.00 61.75 85 ASP A O 1
ATOM 635 N N . TRP A 1 86 ? -9.444 7.240 -0.415 1.00 61.91 86 TRP A N 1
ATOM 636 C CA . TRP A 1 86 ? -9.396 6.043 0.429 1.00 61.91 86 TRP A CA 1
ATOM 637 C C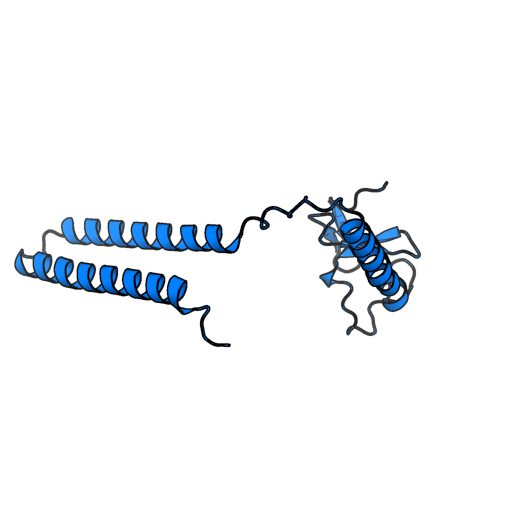 . TRP A 1 86 ? -8.888 6.353 1.846 1.00 61.91 86 TRP A C 1
ATOM 639 O O . TRP A 1 86 ? -9.167 5.599 2.786 1.00 61.91 86 TRP A O 1
ATOM 649 N N . ASP A 1 87 ? -8.193 7.477 2.020 1.00 63.88 87 ASP A N 1
ATOM 650 C CA . ASP A 1 87 ? -7.764 7.990 3.316 1.00 63.88 87 ASP A CA 1
ATOM 651 C C . ASP A 1 87 ? -8.938 8.508 4.165 1.00 63.88 87 ASP A C 1
ATOM 653 O O . ASP A 1 87 ? -8.946 8.303 5.384 1.00 63.88 87 ASP A O 1
ATOM 657 N N . THR A 1 88 ? -10.007 9.019 3.547 1.00 66.06 88 THR A N 1
ATOM 658 C CA . THR A 1 88 ? -11.232 9.430 4.253 1.00 66.06 88 THR A CA 1
ATOM 659 C C . THR A 1 88 ? -11.940 8.216 4.866 1.00 66.06 88 THR A C 1
ATOM 661 O O . THR A 1 88 ? -12.311 8.218 6.043 1.00 66.06 88 THR A O 1
ATOM 664 N N . VAL A 1 89 ? -12.051 7.112 4.117 1.00 70.75 89 VAL A N 1
ATOM 665 C CA . VAL A 1 89 ? -12.671 5.860 4.600 1.00 70.75 89 VAL A CA 1
ATOM 666 C C . VAL A 1 89 ? -11.861 5.239 5.740 1.00 70.75 89 VAL A C 1
ATOM 668 O O . VAL A 1 89 ? -12.417 4.684 6.695 1.00 70.75 89 VAL A O 1
ATOM 671 N N . ARG A 1 90 ? -10.530 5.342 5.671 1.00 76.06 90 ARG A N 1
ATOM 672 C CA . ARG A 1 90 ? -9.645 4.858 6.732 1.00 76.06 90 ARG A CA 1
ATOM 673 C C . ARG A 1 90 ? -9.800 5.698 8.006 1.00 76.06 90 ARG A C 1
ATOM 675 O O . ARG A 1 90 ? -9.852 5.116 9.089 1.00 76.06 90 ARG A O 1
ATOM 682 N N . GLY A 1 91 ? -9.978 7.015 7.883 1.00 77.06 91 GLY A N 1
ATOM 683 C CA . GLY A 1 91 ? -10.297 7.912 8.999 1.00 77.06 91 GLY A CA 1
ATOM 684 C C . GLY A 1 91 ? -11.595 7.536 9.725 1.00 77.06 91 GLY A C 1
ATOM 685 O O . GLY A 1 91 ? -11.603 7.410 10.952 1.00 77.06 91 GLY A O 1
ATOM 686 N N . PHE A 1 92 ? -12.667 7.243 8.981 1.00 79.88 92 PHE A N 1
ATOM 687 C CA . PHE A 1 92 ? -13.960 6.854 9.563 1.00 79.88 92 PHE A CA 1
ATOM 688 C C . PHE A 1 92 ? -13.883 5.603 10.446 1.00 79.88 92 PHE A C 1
ATOM 690 O O . PHE A 1 92 ? -14.526 5.548 11.496 1.00 79.88 92 PHE A O 1
ATOM 697 N N . LYS A 1 93 ? -13.065 4.612 10.072 1.00 81.69 93 LYS A N 1
ATOM 698 C CA . LYS A 1 93 ? -12.884 3.394 10.876 1.00 81.69 93 LYS A CA 1
ATOM 699 C C . LYS A 1 93 ? -12.308 3.689 12.260 1.00 81.69 93 LYS A C 1
ATOM 701 O O . LYS A 1 93 ? -12.790 3.134 13.244 1.00 81.69 93 LYS A O 1
ATOM 706 N N . TYR A 1 94 ? -11.305 4.559 12.354 1.00 81.88 94 TYR A N 1
ATOM 707 C CA . TYR A 1 94 ? -10.693 4.898 13.642 1.00 81.88 94 TYR A CA 1
ATOM 708 C C . TYR A 1 94 ? -11.637 5.695 14.540 1.00 81.88 94 TYR A C 1
ATOM 710 O O . TYR A 1 94 ? -11.708 5.419 15.737 1.00 81.88 94 TYR A O 1
ATOM 718 N N . ILE A 1 95 ? -12.411 6.618 13.962 1.00 83.44 95 ILE A N 1
ATOM 719 C CA . ILE A 1 95 ? -13.438 7.367 14.697 1.00 83.44 95 ILE A CA 1
ATOM 720 C C . ILE A 1 95 ? -14.493 6.405 15.262 1.00 83.44 95 ILE A C 1
ATOM 722 O O . ILE A 1 95 ? -14.818 6.476 16.448 1.00 83.44 95 ILE A O 1
ATOM 726 N N . ALA A 1 96 ? -14.973 5.455 14.452 1.00 84.38 96 ALA A N 1
ATOM 727 C CA . ALA A 1 96 ? -15.950 4.460 14.890 1.00 84.38 96 ALA A CA 1
ATOM 728 C C . ALA A 1 96 ? -15.420 3.574 16.033 1.00 84.38 96 ALA A C 1
ATOM 730 O O . ALA A 1 96 ? -16.120 3.372 17.025 1.00 84.38 96 ALA A O 1
ATOM 731 N N . TYR A 1 97 ? -14.173 3.091 15.946 1.00 86.25 97 TYR A N 1
ATOM 732 C CA . TYR A 1 97 ? -13.557 2.314 17.029 1.00 86.25 97 TYR A CA 1
ATOM 733 C C . TYR A 1 97 ? -13.361 3.131 18.312 1.00 86.25 97 TYR A C 1
ATOM 735 O O . TYR A 1 97 ? -13.598 2.612 19.402 1.00 86.25 97 TYR A O 1
ATOM 743 N N . GLY A 1 98 ? -12.974 4.405 18.197 1.00 84.81 98 GLY A N 1
ATOM 744 C CA . GLY A 1 98 ? -12.835 5.303 19.345 1.00 84.81 98 GLY A CA 1
ATOM 745 C C . GLY A 1 98 ? -14.156 5.514 20.088 1.00 84.81 98 GLY A C 1
ATOM 746 O O .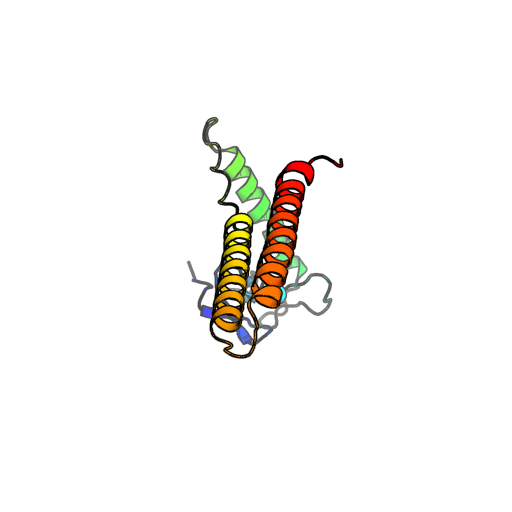 GLY A 1 98 ? -14.203 5.390 21.312 1.00 84.81 98 GLY A O 1
ATOM 747 N N . LEU A 1 99 ? -15.246 5.752 19.352 1.00 83.88 99 LEU A N 1
ATOM 748 C CA . LEU A 1 99 ? -16.590 5.886 19.925 1.00 83.88 99 LEU A CA 1
ATOM 749 C C . LEU A 1 99 ? -17.068 4.591 20.591 1.00 83.88 99 LEU A C 1
ATOM 751 O O . LEU A 1 99 ? -17.632 4.633 21.684 1.00 83.88 99 LEU A O 1
ATOM 755 N N . LEU A 1 100 ? -16.802 3.440 19.969 1.00 89.38 100 LEU A N 1
ATOM 756 C CA . LEU A 1 100 ? -17.158 2.139 20.530 1.00 89.38 100 LEU A CA 1
ATOM 757 C C . LEU A 1 100 ? -16.445 1.893 21.869 1.00 89.38 100 LEU A C 1
ATOM 759 O O . LEU A 1 100 ? -17.100 1.546 22.851 1.00 89.38 100 LEU A O 1
ATOM 763 N N . LEU A 1 101 ? -15.137 2.150 21.955 1.00 85.56 101 LEU A N 1
ATOM 764 C CA . LEU A 1 101 ? -14.376 2.006 23.202 1.00 85.56 101 LEU A CA 1
ATOM 765 C C . LEU A 1 101 ? -14.862 2.956 24.304 1.00 85.56 101 LEU A C 1
ATOM 767 O O . LEU A 1 101 ? -15.014 2.529 25.449 1.00 85.56 101 LEU A O 1
ATOM 771 N N . LEU A 1 102 ? -15.160 4.213 23.959 1.00 84.19 102 LEU A N 1
ATOM 772 C CA . LEU A 1 102 ? -15.751 5.174 24.895 1.00 84.19 102 LEU A CA 1
ATOM 773 C C . LEU A 1 102 ? -17.096 4.681 25.438 1.00 84.19 102 LEU A C 1
ATOM 775 O O . LEU A 1 102 ? -17.324 4.742 26.644 1.00 84.19 102 LEU A O 1
ATOM 779 N N . SER A 1 103 ? -17.962 4.147 24.572 1.00 83.75 103 SER A N 1
ATOM 780 C CA . SER A 1 103 ? -19.270 3.629 24.986 1.00 83.75 103 SER A CA 1
ATOM 781 C C . SER A 1 103 ? -19.159 2.427 25.931 1.00 83.75 103 SER A C 1
ATOM 783 O O . SER A 1 103 ? -19.861 2.372 26.939 1.00 83.75 103 SER A O 1
ATOM 785 N N . VAL A 1 104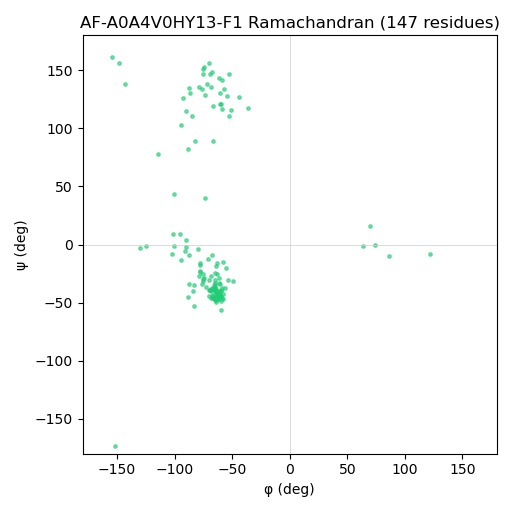 ? -18.226 1.503 25.670 1.00 87.81 104 VAL A N 1
ATOM 786 C CA . VAL A 1 104 ? -17.986 0.332 26.527 1.00 87.81 104 VAL A CA 1
ATOM 787 C C . VAL A 1 104 ? -17.433 0.757 27.885 1.00 87.81 104 VAL A C 1
ATOM 789 O O . VAL A 1 104 ? -17.927 0.298 28.914 1.00 87.81 104 VAL A O 1
ATOM 792 N N . GLY A 1 105 ? -16.450 1.664 27.904 1.00 83.19 105 GLY A N 1
ATOM 793 C CA . GLY A 1 105 ? -15.902 2.207 29.148 1.00 83.19 105 GLY A CA 1
ATOM 794 C C . GLY A 1 105 ? -16.966 2.922 29.981 1.00 83.19 105 GLY A C 1
ATOM 795 O O . GLY A 1 105 ? -17.025 2.742 31.194 1.00 83.19 105 GLY A O 1
ATOM 796 N N . PHE A 1 106 ? -17.860 3.665 29.327 1.00 81.88 106 PHE A N 1
ATOM 797 C CA . PHE A 1 106 ? -18.969 4.345 29.987 1.00 81.88 106 PHE A CA 1
ATOM 798 C C . PHE A 1 106 ? -19.957 3.366 30.632 1.00 81.88 106 PHE A C 1
ATOM 800 O O . PHE A 1 106 ? -20.283 3.512 31.807 1.00 81.88 106 PHE A O 1
ATOM 807 N N . VAL A 1 107 ? -20.384 2.327 29.906 1.00 84.50 107 VAL A N 1
ATOM 808 C CA . VAL A 1 107 ? -21.270 1.284 30.454 1.00 84.50 107 VAL A CA 1
ATOM 809 C C . VAL A 1 107 ? -20.609 0.555 31.623 1.00 84.50 107 VAL A C 1
ATOM 811 O O . VAL A 1 107 ? -21.270 0.286 32.622 1.00 84.50 107 VAL A O 1
ATOM 814 N N . TRP A 1 108 ? -19.308 0.269 31.530 1.00 84.38 108 TRP A N 1
ATOM 815 C CA . TRP A 1 108 ? -18.567 -0.386 32.607 1.00 84.38 108 TRP A CA 1
ATOM 816 C C . TRP A 1 108 ? -18.546 0.458 33.888 1.00 84.38 108 TRP A C 1
ATOM 818 O O . TRP A 1 108 ? -18.829 -0.066 34.960 1.00 84.38 108 TRP A O 1
ATOM 828 N N . VAL A 1 109 ? -18.315 1.772 33.771 1.00 78.81 109 VAL A N 1
ATOM 829 C CA . VAL A 1 109 ? -18.367 2.712 34.906 1.00 78.81 109 VAL A CA 1
ATOM 830 C C . VAL A 1 109 ? -19.775 2.818 35.496 1.00 78.81 109 VAL A C 1
ATOM 832 O O . VAL A 1 109 ? -19.919 2.880 36.714 1.00 78.81 109 VAL A O 1
ATOM 835 N N . LEU A 1 110 ? -20.817 2.824 34.660 1.00 77.31 110 LEU A N 1
ATOM 836 C CA . LEU A 1 110 ? -22.204 2.869 35.134 1.00 77.31 110 LEU A CA 1
ATOM 837 C C . LEU A 1 110 ? -22.642 1.585 35.848 1.00 77.31 110 LEU A C 1
ATOM 839 O O . LEU A 1 110 ? -23.535 1.637 36.690 1.00 77.31 110 LEU A O 1
ATOM 843 N N . ASN A 1 111 ? -22.039 0.446 35.507 1.00 81.31 111 ASN A N 1
ATOM 844 C CA . ASN A 1 111 ? -22.391 -0.855 36.067 1.00 81.31 111 ASN A CA 1
ATOM 845 C C . ASN A 1 111 ? -21.595 -1.212 37.336 1.00 81.31 111 ASN A C 1
ATOM 847 O O . ASN A 1 111 ? -21.828 -2.274 37.909 1.00 81.31 111 ASN A O 1
ATOM 851 N N . ASP A 1 112 ? -20.653 -0.370 37.774 1.00 80.94 112 ASP A N 1
ATOM 852 C CA . ASP A 1 112 ? -19.883 -0.604 38.996 1.00 80.94 112 ASP A CA 1
ATOM 853 C C . ASP A 1 112 ? -20.649 -0.079 40.234 1.00 80.94 112 ASP A C 1
ATOM 855 O O . ASP A 1 112 ? -20.785 1.136 40.423 1.00 80.94 112 ASP A O 1
ATOM 859 N N . PRO A 1 113 ? -21.149 -0.972 41.111 1.00 74.94 113 PRO A N 1
ATOM 860 C CA . PRO A 1 113 ? -21.964 -0.596 42.264 1.00 74.94 113 PRO A CA 1
ATOM 861 C C . PRO A 1 113 ? -21.173 0.116 43.374 1.00 74.94 113 PRO A C 1
ATOM 863 O O . PRO A 1 113 ? -21.785 0.667 44.289 1.00 74.94 113 PRO A O 1
ATOM 866 N N . GLN A 1 114 ? -19.834 0.118 43.336 1.00 78.25 114 GLN A N 1
ATOM 867 C CA . GLN A 1 114 ? -18.998 0.805 44.331 1.00 78.25 114 GLN A CA 1
ATOM 868 C C . GLN A 1 114 ? -18.725 2.275 43.994 1.00 78.25 114 GLN A C 1
ATOM 870 O O . GLN A 1 114 ? -18.188 3.018 44.824 1.00 78.25 114 GLN A O 1
ATOM 875 N N . VAL A 1 115 ? -19.090 2.735 42.798 1.00 70.19 115 VAL A N 1
ATOM 876 C CA . VAL A 1 115 ? -18.836 4.111 42.372 1.00 70.19 115 VAL A CA 1
ATOM 877 C C . VAL A 1 115 ? -19.936 5.014 42.931 1.00 70.19 115 VAL A C 1
ATOM 879 O O . VAL A 1 115 ? -20.965 5.251 42.308 1.00 70.19 115 VAL A O 1
ATOM 882 N N . GLY A 1 116 ? -19.722 5.532 44.144 1.00 75.19 116 GLY A N 1
ATOM 883 C CA . GLY A 1 116 ? -20.631 6.503 44.761 1.00 75.19 116 GLY A CA 1
ATOM 884 C C . GLY A 1 116 ? -20.917 7.702 43.842 1.00 75.19 116 GLY A C 1
ATOM 885 O O . GLY A 1 116 ? -20.045 8.142 43.091 1.00 75.19 116 GLY A O 1
ATOM 886 N N . ALA A 1 117 ? -22.131 8.260 43.926 1.00 69.50 117 ALA A N 1
ATOM 887 C CA . ALA A 1 117 ? -22.675 9.259 42.993 1.00 69.50 117 ALA A CA 1
ATOM 888 C C . ALA A 1 117 ? -21.747 10.459 42.684 1.00 69.50 117 ALA A C 1
ATOM 890 O O . ALA A 1 117 ? -21.740 10.961 41.561 1.00 69.50 117 ALA A O 1
ATOM 891 N N . GLN A 1 118 ? -20.903 10.888 43.632 1.00 70.31 118 GLN A N 1
ATOM 892 C CA . GLN A 1 118 ? -19.913 11.954 43.403 1.00 70.31 118 GLN A CA 1
ATOM 893 C C . GLN A 1 118 ? -18.820 11.586 42.386 1.00 70.31 118 GLN A C 1
ATOM 895 O O . GLN A 1 118 ? -18.374 12.445 41.625 1.00 70.31 118 GLN A O 1
ATOM 900 N N . ARG A 1 119 ? -18.388 10.321 42.335 1.00 69.62 119 ARG A N 1
ATOM 901 C CA . ARG A 1 119 ? -17.386 9.856 41.361 1.00 69.62 119 ARG A CA 1
ATOM 902 C C . ARG A 1 119 ? -17.980 9.713 39.961 1.00 69.62 119 ARG A C 1
ATOM 904 O O . ARG A 1 119 ? -17.274 9.940 38.981 1.00 69.62 119 ARG A O 1
ATOM 911 N N . MET A 1 120 ? -19.281 9.435 39.873 1.00 67.69 120 MET A N 1
ATOM 912 C CA . MET A 1 120 ? -20.001 9.343 38.605 1.00 67.69 120 MET A CA 1
ATOM 913 C C . MET A 1 120 ? -20.035 10.708 37.895 1.00 67.69 120 MET A C 1
ATOM 915 O O . MET A 1 120 ? -19.623 10.801 36.740 1.00 67.69 120 MET A O 1
ATOM 919 N N . VAL A 1 121 ? -20.376 11.791 38.608 1.00 76.50 121 VAL A N 1
ATOM 920 C CA . VAL A 1 121 ? -20.375 13.161 38.050 1.00 76.50 121 VAL A CA 1
ATOM 921 C C . VAL A 1 121 ? -18.982 13.576 37.569 1.00 76.50 121 VAL A C 1
ATOM 923 O O . VAL A 1 121 ? -18.839 14.087 36.459 1.00 76.50 121 VAL A O 1
ATOM 926 N N . LEU A 1 122 ? -17.940 13.306 38.361 1.00 79.94 122 LEU A N 1
ATOM 927 C CA . LEU A 1 122 ? -16.569 13.661 37.988 1.00 79.94 122 LEU A CA 1
ATOM 928 C C . LEU A 1 122 ? -16.100 12.905 36.731 1.00 79.94 122 LEU A C 1
ATOM 930 O O . LEU A 1 122 ? -15.476 13.501 35.855 1.00 79.94 122 LEU A O 1
ATOM 934 N N . SER A 1 123 ? -16.445 11.618 36.607 1.00 75.75 123 SER A N 1
ATOM 935 C CA . SER A 1 123 ? -16.090 10.807 35.434 1.00 75.75 123 SER A CA 1
ATOM 936 C C . SER A 1 123 ? -16.765 11.291 34.146 1.00 75.75 123 SER A C 1
ATOM 938 O O . SER A 1 123 ? -16.119 11.339 33.101 1.00 75.75 123 SER A O 1
ATOM 940 N N . VAL A 1 124 ? -18.025 11.734 34.227 1.00 78.62 124 VAL A N 1
ATOM 941 C CA . VAL A 1 124 ? -18.773 12.287 33.087 1.00 78.62 124 VAL A CA 1
ATOM 942 C C . VAL A 1 124 ? -18.169 13.615 32.638 1.00 78.62 124 VAL A C 1
ATOM 944 O O . VAL A 1 124 ? -17.979 13.825 31.443 1.00 78.62 124 VAL A O 1
ATOM 947 N N . VAL A 1 125 ? -17.826 14.500 33.578 1.00 80.38 125 VAL A N 1
ATOM 948 C CA . VAL A 1 125 ? -17.247 15.814 33.256 1.00 80.38 125 VAL A CA 1
ATOM 949 C C . VAL A 1 125 ? -15.863 15.665 32.624 1.00 80.38 125 VAL A C 1
ATOM 951 O O . VAL A 1 125 ? -15.594 16.278 31.593 1.00 80.38 125 VAL A O 1
ATOM 954 N N . ILE A 1 126 ? -14.999 14.817 33.193 1.00 83.12 126 ILE A N 1
ATOM 955 C CA . ILE A 1 126 ? -13.650 14.586 32.658 1.00 83.12 126 ILE A CA 1
ATOM 956 C C . ILE A 1 126 ? -13.722 13.861 31.309 1.00 83.12 126 ILE A C 1
ATOM 958 O O . ILE A 1 126 ? -13.079 14.288 30.350 1.00 83.12 126 ILE A O 1
ATOM 962 N N . GLY A 1 127 ? -14.532 12.804 31.205 1.00 81.06 127 GLY A N 1
ATOM 963 C CA . GLY A 1 127 ? -14.720 12.062 29.958 1.00 81.06 127 GLY A CA 1
ATOM 964 C C . GLY A 1 127 ? -15.295 12.937 28.843 1.00 81.06 127 GLY A C 1
ATOM 965 O O . GLY A 1 127 ? -14.799 12.906 27.717 1.00 81.06 127 GLY A O 1
ATOM 966 N N . GLY A 1 128 ? -16.277 13.781 29.169 1.00 80.31 128 GLY A N 1
ATOM 967 C CA . GLY A 1 128 ? -16.854 14.756 28.247 1.00 80.31 128 GLY A CA 1
ATOM 968 C C . GLY A 1 128 ? -15.838 15.799 27.786 1.00 80.31 128 GLY A C 1
ATOM 969 O O . GLY A 1 128 ? -15.707 16.028 26.586 1.00 80.31 128 GLY A O 1
ATOM 970 N N . ALA A 1 129 ? -15.064 16.384 28.705 1.00 81.69 129 ALA A N 1
ATOM 971 C CA . ALA A 1 129 ? -14.044 17.376 28.366 1.00 81.69 129 ALA A CA 1
ATOM 972 C C . ALA A 1 129 ? -12.945 16.800 27.455 1.00 81.69 129 ALA A C 1
ATOM 974 O O . ALA A 1 129 ? -12.559 17.441 26.476 1.00 81.69 129 ALA A O 1
ATOM 975 N N . ILE A 1 130 ? -12.481 15.575 27.729 1.00 84.12 130 ILE A N 1
ATOM 976 C CA . ILE A 1 130 ? -11.493 14.884 26.887 1.00 84.12 130 ILE A CA 1
ATOM 977 C C . ILE A 1 130 ? -12.089 14.569 25.510 1.00 84.12 130 ILE A C 1
ATOM 979 O O . ILE A 1 130 ? -11.446 14.828 24.494 1.00 84.12 130 ILE A O 1
ATOM 983 N N . GLY A 1 131 ? -13.323 14.057 25.460 1.00 84.12 131 GLY A N 1
ATOM 984 C CA . GLY A 1 131 ? -14.006 13.743 24.205 1.00 84.12 131 GLY A CA 1
ATOM 985 C C . GLY A 1 131 ? -14.183 14.971 23.311 1.00 84.12 131 GLY A C 1
ATOM 986 O O . GLY A 1 131 ? -13.799 14.943 22.143 1.00 84.12 131 GLY A O 1
ATOM 987 N N . VAL A 1 132 ? -14.685 16.076 23.871 1.00 84.88 132 VAL A N 1
ATOM 988 C CA . VAL A 1 132 ? -14.826 17.353 23.152 1.00 84.88 132 VAL A CA 1
ATOM 989 C C . VAL A 1 132 ? -13.463 17.874 22.695 1.00 84.88 132 VAL A C 1
ATOM 991 O O . VAL A 1 132 ? -13.326 18.287 21.546 1.00 84.88 132 VAL A O 1
ATOM 994 N N . GLY A 1 133 ? -12.437 17.797 23.547 1.00 83.31 133 GLY A N 1
ATOM 995 C CA . GLY A 1 133 ? -11.075 18.200 23.199 1.00 83.31 133 GLY A CA 1
ATOM 996 C C . GLY A 1 133 ? -10.519 17.440 21.993 1.00 83.31 133 GLY A C 1
ATOM 997 O O . GLY A 1 133 ? -10.008 18.062 21.065 1.00 83.31 133 GLY A O 1
ATOM 998 N N . LEU A 1 134 ? -10.674 16.112 21.959 1.00 84.56 134 LEU A N 1
ATOM 999 C CA . LEU A 1 134 ? -10.214 15.274 20.845 1.00 84.56 134 LEU A CA 1
ATOM 1000 C C . LEU A 1 134 ? -10.976 15.553 19.545 1.00 84.56 134 LEU A C 1
ATOM 1002 O O . LEU A 1 134 ? -10.362 15.582 18.479 1.00 84.56 134 LEU A O 1
ATOM 1006 N N . ILE A 1 135 ? -12.286 15.803 19.624 1.00 84.19 135 ILE A N 1
ATOM 1007 C CA . ILE A 1 135 ? -13.094 16.186 18.459 1.00 84.19 135 ILE A CA 1
ATOM 1008 C C . ILE A 1 135 ? -12.614 17.532 17.910 1.00 84.19 135 ILE A C 1
ATOM 1010 O O . ILE A 1 135 ? -12.334 17.634 16.717 1.00 84.19 135 ILE A O 1
ATOM 1014 N N . CYS A 1 136 ? -12.452 18.544 18.765 1.00 82.62 136 CYS A N 1
ATOM 1015 C CA . CYS A 1 136 ? -11.956 19.857 18.353 1.00 82.62 136 CYS A CA 1
ATOM 1016 C C . CYS A 1 136 ? -10.556 19.776 17.731 1.00 82.62 136 CYS A C 1
ATOM 1018 O O . CYS A 1 136 ? -10.298 20.440 16.732 1.00 82.62 136 CYS A O 1
ATOM 1020 N N . LEU A 1 137 ? -9.668 18.939 18.274 1.00 84.19 137 LEU A N 1
ATOM 1021 C CA . LEU A 1 137 ? -8.308 18.754 17.762 1.00 84.19 137 LEU A CA 1
ATOM 1022 C C . LEU A 1 137 ? -8.307 18.028 16.407 1.00 84.19 137 LEU A C 1
ATOM 1024 O O . LEU A 1 137 ? -7.580 18.423 15.499 1.00 84.19 137 LEU A O 1
ATOM 1028 N N . GLY A 1 138 ? -9.175 17.027 16.232 1.00 83.12 138 GLY A N 1
ATOM 1029 C CA . GLY A 1 138 ? -9.388 16.363 14.944 1.00 83.12 138 GLY A CA 1
ATOM 1030 C C . GLY A 1 138 ? -9.951 17.307 13.878 1.00 83.12 138 GLY A C 1
ATOM 1031 O O . GLY A 1 138 ? -9.445 17.341 12.758 1.00 83.12 138 GLY A O 1
ATOM 1032 N N . VAL A 1 139 ? -10.945 18.127 14.236 1.00 82.88 139 VAL A N 1
ATOM 1033 C CA . VAL A 1 139 ? -11.520 19.151 13.347 1.00 82.88 139 VAL A CA 1
ATOM 1034 C C . VAL A 1 139 ? -10.480 20.215 12.996 1.00 82.88 139 VAL A C 1
ATOM 1036 O O . VAL A 1 139 ? -10.342 20.567 11.827 1.00 82.88 139 VAL A O 1
ATOM 1039 N N . TRP A 1 140 ? -9.693 20.681 13.968 1.00 82.50 140 TRP A N 1
ATOM 1040 C CA . TRP A 1 140 ? -8.586 21.609 13.728 1.00 82.50 140 TRP A CA 1
ATOM 1041 C C . TRP A 1 140 ? -7.568 21.027 12.748 1.00 82.50 140 TRP A C 1
ATOM 1043 O O . TRP A 1 140 ? -7.116 21.724 11.846 1.00 82.50 140 TRP A O 1
ATOM 1053 N N . PHE A 1 141 ? -7.220 19.748 12.888 1.00 80.06 141 PHE A N 1
ATOM 1054 C CA . PHE A 1 141 ? -6.275 19.092 11.988 1.00 80.06 141 PHE A CA 1
ATOM 1055 C C . PHE A 1 141 ? -6.840 18.946 10.567 1.00 80.06 141 PHE A C 1
ATOM 1057 O O . PHE A 1 141 ? -6.113 19.164 9.601 1.00 80.06 141 PHE A O 1
ATOM 1064 N N . MET A 1 142 ? -8.140 18.657 10.430 1.00 77.44 142 MET A N 1
ATOM 1065 C CA . MET A 1 142 ? -8.804 18.606 9.122 1.00 77.44 142 MET A CA 1
ATOM 1066 C C . MET A 1 142 ? -8.909 19.980 8.447 1.00 77.44 142 MET A C 1
ATOM 1068 O O . MET A 1 142 ? -8.695 20.076 7.243 1.00 77.44 142 MET A O 1
ATOM 1072 N N . ILE A 1 143 ? -9.226 21.040 9.199 1.00 80.00 143 ILE A N 1
ATOM 1073 C CA . ILE A 1 143 ? -9.442 22.385 8.637 1.00 80.00 143 ILE A CA 1
ATOM 1074 C C . ILE A 1 143 ? -8.114 23.138 8.445 1.00 80.00 143 ILE A C 1
ATOM 1076 O O . ILE A 1 143 ? -7.925 23.824 7.445 1.00 80.00 143 ILE A O 1
ATOM 1080 N N . GLY A 1 144 ? -7.180 23.020 9.391 1.00 63.84 144 GLY A N 1
ATOM 1081 C CA . GLY A 1 144 ? -5.929 23.785 9.430 1.00 63.84 144 GLY A CA 1
ATOM 1082 C C . GLY A 1 144 ? -4.717 23.094 8.796 1.00 63.84 144 GLY A C 1
ATOM 1083 O O . GLY A 1 144 ? -3.711 23.752 8.536 1.00 63.84 144 GLY A O 1
ATOM 1084 N N . GLY A 1 145 ? -4.791 21.789 8.512 1.00 52.81 145 GLY A N 1
ATOM 1085 C CA . GLY A 1 145 ? -3.668 20.997 7.989 1.00 52.81 145 GLY A CA 1
ATOM 1086 C C . GLY A 1 145 ? -3.213 21.343 6.564 1.00 52.81 145 GLY A C 1
ATOM 1087 O O . GLY A 1 145 ? -2.164 20.870 6.135 1.00 52.81 145 GLY A O 1
ATOM 1088 N N . PHE A 1 146 ? -3.951 22.186 5.836 1.00 56.19 146 PHE A N 1
ATOM 1089 C CA . PHE A 1 146 ? -3.632 22.553 4.449 1.00 56.19 146 PHE A CA 1
ATOM 1090 C C . PHE A 1 146 ? -2.941 23.917 4.280 1.00 56.19 146 PHE A C 1
ATOM 1092 O O . PHE A 1 146 ? -2.589 24.279 3.160 1.00 56.19 146 PHE A O 1
ATOM 1099 N N . GLY A 1 147 ? -2.710 24.668 5.363 1.00 52.41 147 GLY A N 1
ATOM 1100 C CA . GLY A 1 147 ? -2.295 26.076 5.287 1.00 52.41 147 GLY A CA 1
ATOM 1101 C C . GLY A 1 147 ? -0.813 26.397 5.506 1.00 52.41 147 GLY A C 1
ATOM 1102 O O . GLY A 1 147 ? -0.496 27.572 5.647 1.00 52.41 147 GLY A O 1
ATOM 1103 N N . SER A 1 148 ? 0.091 25.414 5.579 1.00 53.75 148 SER A N 1
ATOM 1104 C CA . SER A 1 148 ? 1.533 25.680 5.748 1.00 53.75 148 SER A CA 1
ATOM 1105 C C . SER A 1 148 ? 2.315 25.225 4.516 1.00 53.75 148 SER A C 1
ATOM 1107 O O . SER A 1 148 ? 2.908 24.144 4.492 1.00 53.75 148 SER A O 1
ATOM 1109 N N . LYS A 1 149 ? 2.248 26.038 3.462 1.00 54.00 149 LYS A N 1
ATOM 1110 C CA . LYS A 1 149 ? 3.187 26.060 2.338 1.00 54.00 149 LYS A CA 1
ATOM 1111 C C . LYS A 1 149 ? 3.462 27.504 1.959 1.00 54.00 149 LYS A C 1
ATOM 1113 O O . LYS A 1 149 ? 2.478 28.270 1.892 1.00 54.00 149 LYS A O 1
#

Radius of gyration: 26.88 Å; Cα contacts (8 Å, |Δi|>4): 100; chains: 1; bounding box: 45×44×71 Å

pLDDT: mean 79.79, std 10.43, range [52.41, 97.69]

Solvent-accessible surface area (backbone atoms only — not comparable to full-atom values): 9022 Å² total; per-residue (Å²): 134,86,78,54,50,71,41,52,14,72,85,80,63,48,67,29,89,37,63,87,50,35,49,60,39,79,91,73,62,49,44,35,39,57,81,71,62,45,85,88,44,92,75,37,39,40,89,87,74,63,50,52,49,62,76,56,46,60,49,58,55,49,57,51,49,53,51,50,53,54,61,68,69,54,65,93,85,72,73,77,71,75,74,75,61,64,65,58,62,55,51,52,54,55,54,52,53,51,52,52,52,51,52,52,54,50,52,53,60,73,68,41,90,82,59,52,73,73,56,50,57,52,50,52,53,53,51,47,52,52,52,53,49,53,51,53,51,52,50,46,50,70,73,56,68,80,73,87,126

Secondary structure (DSSP, 8-state):
----TTPBPTTT--B--STTSEEE-TTT--EEETTT--TT-TT---TTT---HHHHHHHHHHHHHHHHHHHHTSPTT--------HHHHHHHHHHHHHHHHHHHHHHHHHT-TTS-HHHHHHHHHHHHHHHHHHHHHHHHHHHHTT---

Mean predicted aligned error: 14.23 Å